Protein AF-A0A7C7BW08-F1 (afdb_monomer_lite)

pLDDT: mean 93.81, std 7.63, range [51.84, 98.5]

Sequence (105 aa):
MNQAIYTRVKHLLAQTPRYRDNDKLLVARYWWDEMKAKGIDPEKATARQLLDLMVDDRVTKSGSILRARRKVQEHFPNLRGIIHTHRMQKQNKVKENIRNLNHWE

Secondary structure (DSSP, 8-state):
--HHHHHHHHHHHHH-THHHH-HHHHHHHHHHHHHHHTT--TTT--HHHHHHHHHTT-S--HHHHHHHHHHHHHH-GGG--HHHHHHHHHHHHHHHHHHHHTT--

Foldseek 3Di:
DDPVLLVVLLVVLVVDVVVQPDLVVSQVVQQCVLCVVVVHNPVPDDPVNVVVCVVVVVGPDSVVNVVSSVVSCVVPVVSHHVVVVVVVVVVVVVVVVVVVVVVVD

Structure (mmCIF, N/CA/C/O backbone):
data_AF-A0A7C7BW08-F1
#
_entry.id   AF-A0A7C7BW08-F1
#
loop_
_atom_site.group_PDB
_atom_site.id
_atom_site.type_symbol
_atom_site.label_atom_id
_atom_site.label_alt_id
_atom_site.label_comp_id
_atom_site.label_asym_id
_atom_site.label_entity_id
_atom_site.label_seq_id
_atom_site.pdbx_PDB_ins_code
_atom_site.Cartn_x
_atom_site.Cartn_y
_atom_site.Cartn_z
_atom_site.occupancy
_atom_site.B_iso_or_equiv
_atom_site.auth_seq_id
_atom_site.auth_comp_id
_atom_site.auth_asym_id
_atom_site.auth_atom_id
_atom_site.pdbx_PDB_model_num
ATOM 1 N N . MET A 1 1 ? -0.370 -17.423 -1.432 1.00 67.81 1 MET A N 1
ATOM 2 C CA . MET A 1 1 ? -0.647 -15.970 -1.284 1.00 67.81 1 MET A CA 1
ATOM 3 C C . MET A 1 1 ? -2.078 -15.813 -0.793 1.00 67.81 1 MET A C 1
ATOM 5 O O . MET A 1 1 ? -2.916 -16.561 -1.266 1.00 67.81 1 MET A O 1
ATOM 9 N N . ASN A 1 2 ? -2.364 -14.917 0.157 1.00 89.06 2 ASN A N 1
ATOM 10 C CA . ASN A 1 2 ? -3.724 -14.760 0.694 1.00 89.06 2 ASN A CA 1
ATOM 11 C C . ASN A 1 2 ? -4.667 -14.164 -0.374 1.00 89.06 2 ASN A C 1
ATOM 13 O O . ASN A 1 2 ? -4.407 -13.077 -0.899 1.00 89.06 2 ASN A O 1
ATOM 17 N N . GLN A 1 3 ? -5.750 -14.882 -0.681 1.00 93.19 3 GLN A N 1
ATOM 18 C CA . GLN A 1 3 ? -6.678 -14.553 -1.765 1.00 93.19 3 GLN A CA 1
ATOM 19 C C . GLN A 1 3 ? -7.487 -13.271 -1.512 1.00 93.19 3 GLN A C 1
ATOM 21 O O . GLN A 1 3 ? -7.780 -12.528 -2.454 1.00 93.19 3 GLN A O 1
ATOM 26 N N . ALA A 1 4 ? -7.802 -12.966 -0.251 1.00 95.19 4 ALA A N 1
ATOM 27 C CA . ALA A 1 4 ? -8.518 -11.746 0.113 1.00 95.19 4 ALA A CA 1
ATOM 28 C C . ALA A 1 4 ? -7.656 -10.503 -0.161 1.00 95.19 4 ALA A C 1
ATOM 30 O O . ALA A 1 4 ? -8.115 -9.556 -0.804 1.00 95.19 4 ALA A O 1
ATOM 31 N N . ILE A 1 5 ? -6.374 -10.548 0.230 1.00 97.31 5 ILE A N 1
ATOM 32 C CA . ILE A 1 5 ? -5.410 -9.468 -0.044 1.00 97.31 5 ILE A CA 1
ATOM 33 C C . ILE A 1 5 ? -5.271 -9.266 -1.555 1.00 97.31 5 ILE A C 1
ATOM 35 O O . ILE A 1 5 ? -5.333 -8.137 -2.037 1.00 97.31 5 ILE A O 1
ATOM 39 N N . TYR A 1 6 ? -5.119 -10.356 -2.314 1.00 98.19 6 TYR A N 1
ATOM 40 C CA . TYR A 1 6 ? -4.988 -10.303 -3.771 1.00 98.19 6 TYR A CA 1
ATOM 41 C C . TYR A 1 6 ? -6.174 -9.602 -4.440 1.00 98.19 6 TYR A C 1
ATOM 43 O O . TYR A 1 6 ? -5.990 -8.666 -5.221 1.00 98.19 6 TYR A O 1
ATOM 51 N N . THR A 1 7 ? -7.391 -10.028 -4.100 1.00 97.88 7 THR A N 1
ATOM 52 C CA . THR A 1 7 ? -8.631 -9.504 -4.688 1.00 97.88 7 THR A CA 1
ATOM 53 C C . THR A 1 7 ? -8.799 -8.020 -4.385 1.00 97.88 7 THR A C 1
ATOM 55 O O . THR A 1 7 ? -9.067 -7.220 -5.284 1.00 97.88 7 THR A O 1
ATOM 58 N N . ARG A 1 8 ? -8.553 -7.627 -3.134 1.00 98.06 8 ARG A N 1
ATOM 59 C CA . ARG A 1 8 ? -8.644 -6.232 -2.711 1.00 98.06 8 ARG A CA 1
ATOM 60 C C . ARG A 1 8 ? -7.589 -5.351 -3.371 1.00 98.06 8 ARG A C 1
ATOM 62 O O . ARG A 1 8 ? -7.918 -4.276 -3.860 1.00 98.06 8 ARG A O 1
ATOM 69 N N . VAL A 1 9 ? -6.340 -5.813 -3.454 1.00 98.38 9 VAL A N 1
ATOM 70 C CA . VAL A 1 9 ? -5.288 -5.078 -4.171 1.00 98.38 9 VAL A CA 1
ATOM 71 C C . VAL A 1 9 ? -5.655 -4.915 -5.644 1.00 98.38 9 VAL A C 1
ATOM 73 O O . VAL A 1 9 ? -5.545 -3.809 -6.164 1.00 98.38 9 VAL A O 1
ATOM 76 N N . LYS A 1 10 ? -6.157 -5.963 -6.311 1.00 98.38 10 LYS A N 1
ATOM 77 C CA . LYS A 1 10 ? -6.621 -5.867 -7.704 1.00 98.38 10 LYS A CA 1
ATOM 78 C C . LYS A 1 10 ? -7.682 -4.781 -7.878 1.00 98.38 10 LYS A C 1
ATOM 80 O O . LYS A 1 10 ? -7.573 -3.983 -8.807 1.00 98.38 10 LYS A O 1
ATOM 85 N N . HIS A 1 11 ? -8.661 -4.727 -6.979 1.00 98.19 11 HIS A N 1
ATOM 86 C CA . HIS A 1 11 ? -9.703 -3.705 -7.003 1.00 98.19 11 HIS A CA 1
ATOM 87 C C . HIS A 1 11 ? -9.125 -2.289 -6.864 1.00 98.19 11 HIS A C 1
ATOM 89 O O . HIS A 1 11 ? -9.392 -1.432 -7.704 1.00 98.19 11 HIS A O 1
ATOM 95 N N . LEU A 1 12 ? -8.244 -2.069 -5.883 1.00 98.25 12 LEU A N 1
ATOM 96 C CA . LEU A 1 12 ? -7.591 -0.773 -5.675 1.00 98.25 12 LEU A CA 1
ATOM 97 C C . LEU A 1 12 ? -6.779 -0.333 -6.907 1.00 98.25 12 LEU A C 1
ATOM 99 O O . LEU A 1 12 ? -6.887 0.814 -7.342 1.00 98.25 12 LEU A O 1
ATOM 103 N N . LEU A 1 13 ? -5.996 -1.235 -7.511 1.00 98.12 13 LEU A N 1
ATOM 104 C CA . LEU A 1 13 ? -5.204 -0.924 -8.712 1.00 98.12 13 LEU A CA 1
ATOM 105 C C . LEU A 1 13 ? -6.067 -0.583 -9.937 1.00 98.12 13 LEU A C 1
ATOM 107 O O . LEU A 1 13 ? -5.631 0.191 -10.799 1.00 98.12 13 LEU A O 1
ATOM 111 N N . ALA A 1 14 ? -7.258 -1.176 -10.036 1.00 97.62 14 ALA A N 1
ATOM 112 C CA . ALA A 1 14 ? -8.213 -0.882 -11.097 1.00 97.62 14 ALA A CA 1
ATOM 113 C C . ALA A 1 14 ? -8.854 0.501 -10.908 1.00 97.62 14 ALA A C 1
ATOM 115 O O . ALA A 1 14 ? -8.964 1.244 -11.878 1.00 97.62 14 ALA A O 1
ATOM 116 N N . GLN A 1 15 ? -9.201 0.863 -9.670 1.00 97.06 15 GLN A N 1
ATOM 117 C CA . GLN A 1 15 ? -9.851 2.135 -9.345 1.00 97.06 15 GLN A CA 1
ATOM 118 C C . GLN A 1 15 ? -8.928 3.345 -9.488 1.00 97.06 15 GLN A C 1
ATOM 120 O O . GLN A 1 15 ? -9.332 4.364 -10.040 1.00 97.06 15 GLN A O 1
ATOM 125 N N . THR A 1 16 ? -7.688 3.241 -9.003 1.00 96.06 16 THR A N 1
ATOM 126 C CA . THR A 1 16 ? -6.794 4.400 -8.916 1.00 96.06 16 THR A CA 1
ATOM 127 C C . THR A 1 16 ? -5.418 4.074 -9.499 1.00 96.06 16 THR A C 1
ATOM 129 O O . THR A 1 16 ? -4.607 3.400 -8.852 1.00 96.06 16 THR A O 1
ATOM 132 N N . PRO A 1 17 ? -5.079 4.611 -10.689 1.00 94.94 17 PRO A N 1
ATOM 133 C CA . PRO A 1 17 ? -3.790 4.365 -11.337 1.00 94.94 17 PRO A CA 1
ATOM 134 C C . PRO A 1 17 ? -2.570 4.729 -10.482 1.00 94.94 17 PRO A C 1
ATOM 136 O O . PRO A 1 17 ? -1.551 4.045 -10.552 1.00 94.94 17 PRO A O 1
ATOM 139 N N . ARG A 1 18 ? -2.676 5.743 -9.607 1.00 95.44 18 ARG A N 1
ATOM 140 C CA . ARG A 1 18 ? -1.583 6.160 -8.704 1.00 95.44 18 ARG A CA 1
ATOM 141 C C . ARG A 1 18 ? -1.105 5.040 -7.773 1.00 95.44 18 ARG A C 1
ATOM 143 O O . ARG A 1 18 ? 0.056 5.046 -7.375 1.00 95.44 18 ARG A O 1
ATOM 150 N N . TYR A 1 19 ? -1.955 4.067 -7.442 1.00 97.19 19 TYR A N 1
ATOM 151 C CA . TYR A 1 19 ? -1.573 2.938 -6.587 1.00 97.19 19 TYR A CA 1
ATOM 152 C C . TYR A 1 19 ? -0.662 1.924 -7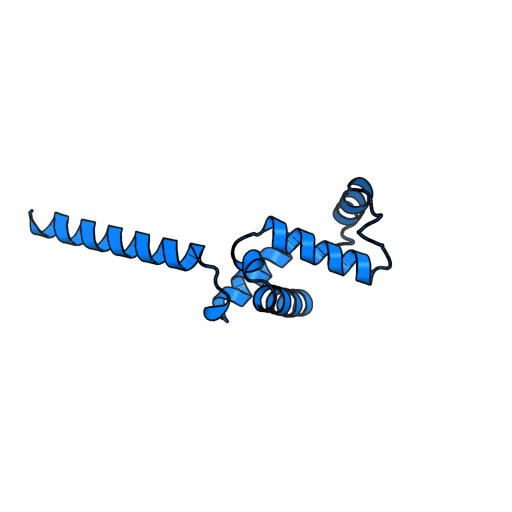.298 1.00 97.19 19 TYR A C 1
ATOM 154 O O . TYR A 1 19 ? 0.043 1.157 -6.642 1.00 97.19 19 TYR A O 1
ATOM 162 N N . ARG A 1 20 ? -0.640 1.923 -8.639 1.00 96.19 20 ARG A N 1
ATOM 163 C CA . ARG A 1 20 ? 0.153 0.979 -9.445 1.00 96.19 20 ARG A CA 1
ATOM 164 C C . ARG A 1 20 ? 1.654 1.216 -9.297 1.00 96.19 20 ARG A C 1
ATOM 166 O O . ARG A 1 20 ? 2.406 0.245 -9.270 1.00 96.19 20 ARG A O 1
ATOM 173 N N . ASP A 1 21 ? 2.050 2.480 -9.150 1.00 94.31 21 ASP A N 1
ATOM 174 C CA . ASP A 1 21 ? 3.448 2.929 -9.084 1.00 94.31 21 ASP A CA 1
ATOM 175 C C . ASP A 1 21 ? 3.884 3.412 -7.691 1.00 94.31 21 ASP A C 1
ATOM 177 O O . ASP A 1 21 ? 5.073 3.618 -7.460 1.00 94.31 21 ASP A O 1
ATOM 181 N N . ASN A 1 22 ? 2.955 3.580 -6.744 1.00 96.38 22 ASN A N 1
ATOM 182 C CA . ASN A 1 22 ? 3.263 4.114 -5.418 1.00 96.38 22 ASN A CA 1
ATOM 183 C C . ASN A 1 22 ? 2.916 3.119 -4.303 1.00 96.38 22 ASN A C 1
ATOM 185 O O . ASN A 1 22 ? 1.768 3.013 -3.869 1.00 96.38 22 ASN A O 1
ATOM 189 N N . ASP A 1 23 ? 3.946 2.416 -3.823 1.00 96.56 23 ASP A N 1
ATOM 190 C CA . ASP A 1 23 ? 3.856 1.438 -2.732 1.00 96.56 23 ASP A CA 1
ATOM 191 C C . ASP A 1 23 ? 3.274 2.033 -1.447 1.00 96.56 23 ASP A C 1
ATOM 193 O O . ASP A 1 23 ? 2.354 1.465 -0.859 1.00 96.56 23 ASP A O 1
ATOM 197 N N . LYS A 1 24 ? 3.789 3.194 -1.028 1.00 97.44 24 LYS A N 1
ATOM 198 C CA . LYS A 1 24 ? 3.384 3.851 0.222 1.00 97.44 24 LYS A CA 1
ATOM 199 C C . LYS A 1 24 ? 1.906 4.223 0.181 1.00 97.44 24 LYS A C 1
ATOM 201 O O . LYS A 1 24 ? 1.180 3.966 1.134 1.00 97.44 24 LYS A O 1
ATOM 206 N N . LEU A 1 25 ? 1.461 4.775 -0.947 1.00 97.62 25 LEU A N 1
ATOM 207 C CA . LEU A 1 25 ? 0.077 5.192 -1.136 1.00 97.62 25 LEU A CA 1
ATOM 208 C C . LEU A 1 25 ? -0.885 3.995 -1.156 1.00 97.62 25 LEU A C 1
ATOM 210 O O . LEU A 1 25 ? -1.938 4.058 -0.527 1.00 97.62 25 LEU A O 1
ATOM 214 N N . LEU A 1 26 ? -0.521 2.904 -1.841 1.00 98.50 26 LEU A N 1
ATOM 215 C CA . LEU A 1 26 ? -1.326 1.679 -1.847 1.00 98.50 26 LEU A CA 1
ATOM 216 C C . LEU A 1 26 ? -1.455 1.093 -0.436 1.00 98.50 26 LEU A C 1
ATOM 218 O O . LEU A 1 26 ? -2.560 0.751 -0.026 1.00 98.50 26 LEU A O 1
ATOM 222 N N . VAL A 1 27 ? -0.347 0.982 0.304 1.00 98.31 27 VAL A N 1
ATOM 223 C CA . VAL A 1 27 ? -0.348 0.429 1.668 1.00 98.31 27 VAL A CA 1
ATOM 224 C C . VAL A 1 27 ? -1.170 1.303 2.612 1.00 98.31 27 VAL A C 1
ATOM 226 O O . VAL A 1 27 ? -2.036 0.779 3.306 1.00 98.31 27 VAL A O 1
ATOM 229 N N . ALA A 1 28 ? -0.966 2.622 2.588 1.00 97.50 28 ALA A N 1
ATOM 230 C CA . ALA A 1 28 ? -1.729 3.553 3.415 1.00 97.50 28 ALA A CA 1
ATOM 231 C C . ALA A 1 28 ? -3.233 3.456 3.129 1.00 97.50 28 ALA A C 1
ATOM 233 O O . ALA A 1 28 ? -4.031 3.340 4.056 1.00 97.50 28 ALA A O 1
ATOM 234 N N . ARG A 1 29 ? -3.628 3.419 1.848 1.00 98.19 29 ARG A N 1
ATOM 235 C CA . ARG A 1 29 ? -5.037 3.248 1.478 1.00 98.19 29 ARG A CA 1
ATOM 236 C C . ARG A 1 29 ? -5.592 1.892 1.917 1.00 98.19 29 ARG A C 1
ATOM 238 O O . ARG A 1 29 ? -6.733 1.804 2.357 1.00 98.19 29 ARG A O 1
ATOM 245 N N . TYR A 1 30 ? -4.797 0.835 1.803 1.00 98.38 30 TYR A N 1
ATOM 246 C CA . TYR A 1 30 ? -5.209 -0.490 2.239 1.00 98.38 30 TYR A CA 1
ATOM 247 C C . TYR A 1 30 ? -5.483 -0.507 3.749 1.00 98.38 30 TYR A C 1
ATOM 249 O O . TYR A 1 30 ? -6.550 -0.958 4.159 1.00 98.38 30 TYR A O 1
ATOM 257 N N . TRP A 1 31 ? -4.576 0.033 4.567 1.00 98.00 31 TRP A N 1
ATOM 258 C CA . TRP A 1 31 ? -4.774 0.134 6.016 1.00 98.00 31 TRP A CA 1
ATOM 259 C C . TRP A 1 31 ? -5.948 1.028 6.388 1.00 98.00 31 TRP A C 1
ATOM 261 O O . TRP A 1 31 ? -6.737 0.643 7.241 1.00 98.00 31 TRP A O 1
ATOM 271 N N . TRP A 1 32 ? -6.128 2.153 5.700 1.00 97.38 32 TRP A N 1
ATOM 272 C CA . TRP A 1 32 ? -7.290 3.025 5.871 1.00 97.38 32 TRP A CA 1
ATOM 273 C C . TRP A 1 32 ? -8.611 2.256 5.773 1.00 97.38 32 TRP A C 1
ATOM 275 O O . TRP A 1 32 ? -9.462 2.309 6.660 1.00 97.38 32 TRP A O 1
ATOM 285 N N . ASP A 1 33 ? -8.757 1.480 4.702 1.00 97.12 33 ASP A N 1
ATOM 286 C CA . ASP A 1 33 ? -9.946 0.672 4.468 1.00 97.12 33 ASP A CA 1
ATOM 287 C C . ASP A 1 33 ? -10.043 -0.498 5.494 1.00 97.12 33 ASP A C 1
ATOM 289 O O . ASP A 1 33 ? -11.142 -0.925 5.838 1.00 97.12 33 ASP A O 1
ATOM 293 N N . GLU A 1 34 ? -8.923 -1.032 6.020 1.00 96.81 34 GLU A N 1
ATOM 294 C CA . GLU A 1 34 ? -8.934 -2.054 7.092 1.00 96.81 34 GLU A CA 1
ATOM 295 C C . GLU A 1 34 ? -9.356 -1.483 8.443 1.00 96.81 34 GLU A C 1
ATOM 297 O O . GLU A 1 34 ? -10.097 -2.139 9.172 1.00 96.81 34 GLU A O 1
ATOM 302 N N . MET A 1 35 ? -8.900 -0.276 8.771 1.00 96.88 35 MET A N 1
ATOM 303 C CA . MET A 1 35 ? -9.289 0.437 9.983 1.00 96.88 35 MET A CA 1
ATOM 304 C C . MET A 1 35 ? -10.793 0.694 9.971 1.00 96.88 35 MET A C 1
ATOM 306 O O . MET A 1 35 ? -11.472 0.301 10.920 1.00 96.88 35 MET A O 1
ATOM 310 N N . LYS A 1 36 ? -11.336 1.198 8.850 1.00 96.75 36 LYS A N 1
ATOM 311 C CA . LYS A 1 36 ? -12.790 1.356 8.675 1.00 96.75 36 LYS A CA 1
ATOM 312 C C . LYS A 1 36 ? -13.542 0.044 8.878 1.00 96.75 36 LYS A C 1
ATOM 314 O O . LYS A 1 36 ? -14.528 0.016 9.607 1.00 96.75 36 LYS A O 1
ATOM 319 N N . ALA A 1 37 ? -13.059 -1.053 8.292 1.00 95.31 37 ALA A N 1
ATOM 320 C CA . ALA A 1 37 ? -13.678 -2.371 8.452 1.00 95.31 37 ALA A CA 1
ATOM 321 C C . ALA A 1 37 ? -13.637 -2.898 9.902 1.00 95.31 37 ALA A C 1
ATOM 323 O O . ALA A 1 37 ? -14.448 -3.742 10.269 1.00 95.31 37 ALA A O 1
ATOM 324 N N . LYS A 1 38 ? -12.711 -2.400 10.729 1.00 94.19 38 LYS A N 1
ATOM 325 C CA . LYS A 1 38 ? -12.579 -2.722 12.160 1.00 94.19 38 LYS A CA 1
ATOM 326 C C . LYS A 1 38 ? -13.318 -1.734 13.070 1.00 94.19 38 LYS A C 1
ATOM 328 O O . LYS A 1 38 ? -13.135 -1.790 14.281 1.00 94.19 38 LYS A O 1
ATOM 333 N N . GLY A 1 39 ? -14.121 -0.827 12.508 1.00 95.88 39 GLY A N 1
ATOM 334 C CA . GLY A 1 39 ? -14.844 0.198 13.267 1.00 95.88 39 GLY A CA 1
ATOM 335 C C . GLY A 1 39 ? -13.958 1.334 13.787 1.00 95.88 39 GLY A C 1
ATOM 336 O O . GLY A 1 39 ? -14.395 2.114 14.626 1.00 95.88 39 GLY A O 1
ATOM 337 N N . ILE A 1 40 ? -12.719 1.438 13.301 1.00 95.75 40 ILE A N 1
ATOM 338 C CA . ILE A 1 40 ? -11.799 2.522 13.643 1.00 95.75 40 ILE A CA 1
ATOM 339 C C . ILE A 1 40 ? -11.941 3.595 12.567 1.00 95.75 40 ILE A C 1
ATOM 341 O O . ILE A 1 40 ? -11.671 3.328 11.398 1.00 95.75 40 ILE A O 1
ATOM 345 N N . ASP A 1 41 ? -12.358 4.800 12.952 1.00 96.38 41 ASP A N 1
ATOM 346 C CA . ASP A 1 41 ? -12.448 5.940 12.037 1.00 96.38 41 ASP A CA 1
ATOM 347 C C . ASP A 1 41 ? -11.039 6.474 11.720 1.00 96.38 41 ASP A C 1
ATOM 349 O O . ASP A 1 41 ? -10.407 7.077 12.591 1.00 96.38 41 ASP A O 1
ATOM 353 N N . PRO A 1 42 ? -10.511 6.261 10.502 1.00 94.50 42 PRO A N 1
ATOM 354 C CA . PRO A 1 42 ? -9.144 6.641 10.174 1.00 94.50 42 PRO A CA 1
ATOM 355 C C . PRO A 1 42 ? -8.942 8.158 10.040 1.00 94.50 42 PRO A C 1
ATOM 357 O O . PRO A 1 42 ? -7.801 8.598 10.109 1.00 94.50 42 PRO A O 1
ATOM 360 N N . GLU A 1 43 ? -10.009 8.956 9.903 1.00 95.38 43 GLU A N 1
ATOM 361 C CA . GLU A 1 43 ? -9.919 10.429 9.928 1.00 95.38 43 GLU A CA 1
ATOM 362 C C . GLU A 1 43 ? -9.616 10.955 11.339 1.00 95.38 43 GLU A C 1
ATOM 364 O O . GLU A 1 43 ? -9.044 12.029 11.512 1.00 95.38 43 GLU A O 1
ATOM 369 N N . LYS A 1 44 ? -10.003 10.191 12.367 1.00 96.50 44 LYS A N 1
ATOM 370 C CA . LYS A 1 44 ? -9.802 10.533 13.784 1.00 96.50 44 LYS A CA 1
ATOM 371 C C . LYS A 1 44 ? -8.673 9.740 14.427 1.00 96.50 44 LYS A C 1
ATOM 373 O O . LYS A 1 44 ? -8.250 10.062 15.536 1.00 96.50 44 LYS A O 1
ATOM 378 N N . ALA A 1 45 ? -8.217 8.682 13.764 1.00 95.19 45 ALA A N 1
ATOM 379 C CA . ALA A 1 45 ? -7.178 7.827 14.291 1.00 95.19 45 ALA A CA 1
ATOM 380 C C . ALA A 1 45 ? -5.831 8.554 14.321 1.00 95.19 45 ALA A C 1
ATOM 382 O O . ALA A 1 45 ? -5.420 9.213 13.367 1.00 95.19 45 ALA A O 1
ATOM 383 N N . THR A 1 46 ? -5.107 8.394 15.420 1.00 96.25 46 THR A N 1
ATOM 384 C CA . THR A 1 46 ? -3.756 8.939 15.548 1.00 96.25 46 THR A CA 1
ATOM 385 C C . THR A 1 46 ? -2.738 8.028 14.867 1.00 96.25 46 THR A C 1
ATOM 387 O O . THR A 1 46 ? -2.925 6.813 14.763 1.00 96.25 46 THR A O 1
ATOM 390 N N . ALA A 1 47 ? -1.593 8.592 14.474 1.00 94.56 47 ALA A N 1
ATOM 391 C CA . ALA A 1 47 ? -0.473 7.798 13.972 1.00 94.56 47 ALA A CA 1
ATOM 392 C C . ALA A 1 47 ? -0.030 6.727 14.987 1.00 94.56 47 ALA A C 1
ATOM 394 O O . ALA A 1 47 ? 0.296 5.612 14.593 1.00 94.56 47 ALA A O 1
ATOM 395 N N . ARG A 1 48 ? -0.089 7.039 16.291 1.00 96.88 48 ARG A N 1
ATOM 396 C CA . ARG A 1 48 ? 0.210 6.085 17.367 1.00 96.88 48 ARG A CA 1
ATOM 397 C C . ARG A 1 48 ? -0.711 4.867 17.323 1.00 96.88 48 ARG A C 1
ATOM 399 O O . ARG A 1 48 ? -0.209 3.755 17.340 1.00 96.88 48 ARG A O 1
ATOM 406 N N . GLN A 1 49 ? -2.020 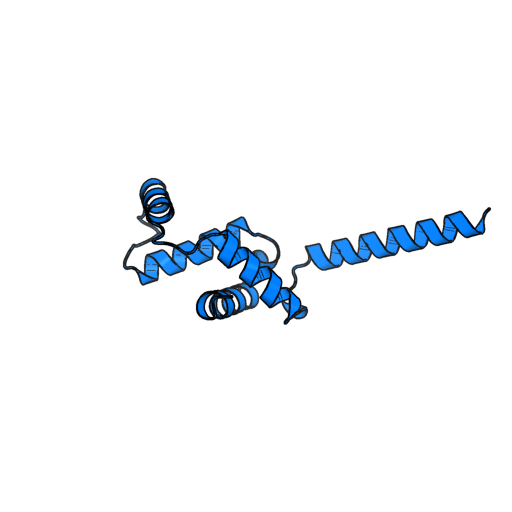5.067 17.166 1.00 95.06 49 GLN A N 1
ATOM 407 C CA . GLN A 1 49 ? -2.966 3.951 17.050 1.00 95.06 49 GLN A CA 1
ATOM 408 C C . GLN A 1 49 ? -2.658 3.057 15.845 1.00 95.06 49 GLN A C 1
ATOM 410 O O . GLN A 1 49 ? -2.742 1.839 15.956 1.00 95.06 49 GLN A O 1
ATOM 415 N N . LEU A 1 50 ? -2.273 3.631 14.699 1.00 95.62 50 LEU A N 1
ATOM 416 C CA . LEU A 1 50 ? -1.839 2.825 13.555 1.00 95.62 50 LEU A CA 1
ATOM 417 C C . LEU A 1 50 ? -0.573 2.017 13.880 1.00 95.62 50 LEU A C 1
ATOM 419 O O . LEU A 1 50 ? -0.504 0.845 13.520 1.00 95.62 50 LEU A O 1
ATOM 423 N N . LEU A 1 51 ? 0.408 2.616 14.560 1.00 96.94 51 LEU A N 1
ATOM 424 C CA . LEU A 1 51 ? 1.626 1.915 14.976 1.00 96.94 51 LEU A CA 1
ATOM 425 C C . LEU A 1 51 ? 1.314 0.758 15.935 1.00 96.94 51 LEU A C 1
ATOM 427 O O . LEU A 1 51 ? 1.834 -0.336 15.730 1.00 96.94 51 LEU A O 1
ATOM 431 N N . ASP A 1 52 ? 0.422 0.965 16.904 1.00 96.88 52 ASP A N 1
ATOM 432 C CA . ASP A 1 52 ? -0.022 -0.086 17.827 1.00 96.88 52 ASP A CA 1
ATOM 433 C C . ASP A 1 52 ? -0.678 -1.245 17.049 1.00 96.88 52 ASP A C 1
ATOM 435 O O . ASP A 1 52 ? -0.297 -2.403 17.202 1.00 96.88 52 ASP A O 1
ATOM 439 N N . LEU A 1 53 ? -1.569 -0.941 16.093 1.00 96.12 53 LEU A N 1
ATOM 440 C CA . LEU A 1 53 ? -2.179 -1.957 15.223 1.00 96.12 53 LEU A CA 1
ATOM 441 C C . LEU A 1 53 ? -1.153 -2.735 14.385 1.00 96.12 53 LEU A C 1
ATOM 443 O O . LEU A 1 53 ? -1.392 -3.899 14.056 1.00 96.12 53 LEU A O 1
ATOM 447 N N . MET A 1 54 ? -0.054 -2.092 13.984 1.00 95.81 54 MET A N 1
ATOM 448 C CA . MET A 1 54 ? 1.022 -2.738 13.232 1.00 95.81 54 MET A CA 1
ATOM 449 C C . MET A 1 54 ? 1.841 -3.684 14.110 1.00 95.81 54 MET A C 1
ATOM 451 O O . MET A 1 54 ? 2.192 -4.765 13.643 1.00 95.81 54 MET A O 1
ATOM 455 N N . VAL A 1 55 ? 2.148 -3.285 15.348 1.00 96.62 55 VAL A N 1
ATOM 456 C CA . VAL A 1 55 ? 2.881 -4.116 16.319 1.00 96.62 55 VAL A CA 1
ATOM 457 C C . VAL A 1 55 ? 2.044 -5.328 16.730 1.00 96.62 55 VAL A C 1
ATOM 459 O O . VAL A 1 55 ? 2.566 -6.439 16.780 1.00 96.62 55 VAL A O 1
ATOM 462 N N . ASP A 1 56 ? 0.738 -5.135 16.911 1.00 96.38 56 ASP A N 1
ATOM 463 C CA . ASP A 1 56 ? -0.204 -6.185 17.311 1.00 96.38 56 ASP A CA 1
ATOM 464 C C . ASP A 1 56 ? -0.627 -7.118 16.157 1.00 96.38 56 ASP A C 1
ATOM 466 O O . ASP A 1 56 ? -1.537 -7.934 16.319 1.00 96.38 56 ASP A O 1
ATOM 470 N N . ASP A 1 57 ? -0.038 -6.975 14.962 1.00 94.56 57 ASP A N 1
ATOM 471 C CA . ASP A 1 57 ? -0.424 -7.706 13.743 1.00 94.56 57 ASP A CA 1
ATOM 472 C C . ASP A 1 57 ? -1.939 -7.599 13.417 1.00 94.56 57 ASP A C 1
ATOM 474 O O . ASP A 1 57 ? -2.546 -8.467 12.780 1.00 94.56 57 ASP A O 1
ATOM 478 N N . ARG A 1 58 ? -2.574 -6.486 13.818 1.00 95.69 58 ARG A N 1
ATOM 479 C CA . ARG A 1 58 ? -4.008 -6.209 13.619 1.00 95.69 58 ARG A CA 1
ATOM 480 C C . ARG A 1 58 ? -4.335 -5.537 12.292 1.00 95.69 58 ARG A C 1
ATOM 482 O O . ARG A 1 58 ? -5.519 -5.418 11.969 1.00 95.69 58 ARG A O 1
ATOM 489 N N . VAL A 1 59 ? -3.332 -5.151 11.514 1.00 96.50 59 VAL A N 1
ATOM 490 C CA . VAL A 1 59 ? -3.449 -4.733 10.109 1.00 96.50 59 VAL A CA 1
ATOM 491 C C . VAL A 1 59 ? -2.586 -5.622 9.222 1.00 96.50 59 VAL A C 1
ATOM 493 O O . VAL A 1 59 ? -1.607 -6.223 9.662 1.00 96.50 59 VAL A O 1
ATOM 496 N N . THR A 1 60 ? -2.932 -5.722 7.942 1.00 97.50 60 THR A N 1
ATOM 497 C CA . THR A 1 60 ? -2.190 -6.567 7.008 1.00 97.50 60 THR A CA 1
ATOM 498 C C . THR A 1 60 ? -0.751 -6.066 6.850 1.00 97.50 60 THR A C 1
ATOM 500 O O . THR A 1 60 ? -0.513 -4.905 6.520 1.00 97.50 60 THR A O 1
ATOM 503 N N . LYS A 1 61 ? 0.232 -6.967 6.977 1.00 96.88 61 LYS A N 1
ATOM 504 C CA . LYS A 1 61 ? 1.654 -6.651 6.751 1.00 96.88 61 LYS A CA 1
ATOM 505 C C . LYS A 1 61 ? 1.868 -6.017 5.376 1.00 96.88 61 LYS A C 1
ATOM 507 O O . LYS A 1 61 ? 1.499 -6.604 4.353 1.00 96.88 61 LYS A O 1
ATOM 512 N N . SER A 1 62 ? 2.557 -4.877 5.338 1.00 96.94 62 SER A N 1
ATOM 513 C CA . SER A 1 62 ? 2.861 -4.140 4.101 1.00 96.94 62 SER A CA 1
ATOM 514 C C . SER A 1 62 ? 3.475 -5.046 3.027 1.00 96.94 62 SER A C 1
ATOM 516 O O . SER A 1 62 ? 3.000 -5.083 1.895 1.00 96.94 62 SER A O 1
ATOM 518 N N . GLY A 1 63 ? 4.447 -5.887 3.392 1.00 97.31 63 GLY A N 1
ATOM 519 C CA . GLY A 1 63 ? 5.076 -6.842 2.475 1.00 97.31 63 GLY A CA 1
ATOM 520 C C . GLY A 1 63 ? 4.094 -7.810 1.800 1.00 97.31 63 GLY A C 1
ATOM 521 O O . GLY A 1 63 ? 4.284 -8.157 0.634 1.00 97.31 63 GLY A O 1
ATOM 522 N N . SER A 1 64 ? 3.017 -8.215 2.479 1.00 97.69 64 SER A N 1
ATOM 523 C CA . SER A 1 64 ? 1.969 -9.057 1.887 1.00 97.69 64 SER A CA 1
ATOM 524 C C . SER A 1 64 ? 1.139 -8.295 0.854 1.00 97.69 64 SER A C 1
ATOM 526 O O . SER A 1 64 ? 0.868 -8.845 -0.215 1.00 97.69 64 SER A O 1
ATOM 528 N N . ILE A 1 65 ? 0.827 -7.023 1.116 1.00 98.38 65 ILE A N 1
ATOM 529 C CA . ILE A 1 65 ? 0.152 -6.125 0.165 1.00 98.38 65 ILE A CA 1
ATOM 530 C C . ILE A 1 65 ? 1.026 -5.932 -1.082 1.00 98.38 65 ILE A C 1
ATOM 532 O O . ILE A 1 65 ? 0.554 -6.076 -2.209 1.00 98.38 65 ILE A 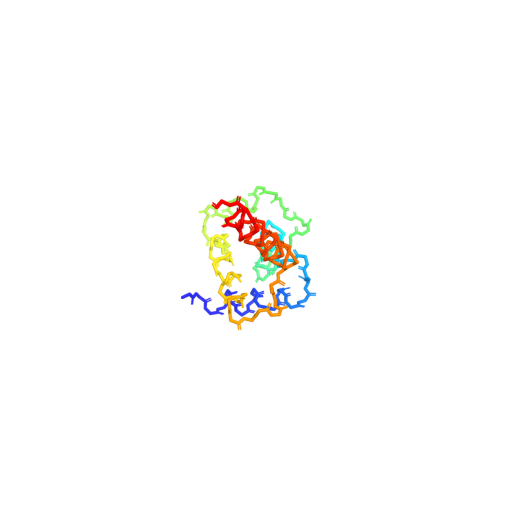O 1
ATOM 536 N N . LEU A 1 66 ? 2.327 -5.683 -0.902 1.00 98.00 66 LEU A N 1
ATOM 537 C CA . LEU A 1 66 ? 3.240 -5.441 -2.023 1.00 98.00 66 LEU A CA 1
ATOM 538 C C . LEU A 1 66 ? 3.488 -6.696 -2.867 1.00 98.00 66 LEU A C 1
ATOM 540 O O . LEU A 1 66 ? 3.569 -6.613 -4.094 1.00 98.00 66 LEU A O 1
ATOM 544 N N . ARG A 1 67 ? 3.577 -7.876 -2.238 1.00 98.00 67 ARG A N 1
ATOM 545 C CA . ARG A 1 67 ? 3.629 -9.159 -2.960 1.00 98.00 67 ARG A CA 1
ATOM 546 C C . ARG A 1 67 ? 2.357 -9.389 -3.774 1.00 98.00 67 ARG A C 1
ATOM 548 O O . ARG A 1 67 ? 2.461 -9.760 -4.942 1.00 98.00 67 ARG A O 1
ATOM 555 N N . ALA A 1 68 ? 1.190 -9.102 -3.196 1.00 98.12 68 ALA A N 1
ATOM 556 C CA . ALA A 1 68 ? -0.079 -9.164 -3.912 1.00 98.12 68 ALA A CA 1
ATOM 557 C C . ALA A 1 68 ? -0.103 -8.205 -5.108 1.00 98.12 68 ALA A C 1
ATOM 559 O O . ALA A 1 68 ? -0.433 -8.640 -6.206 1.00 98.12 68 ALA A O 1
ATOM 560 N N . ARG A 1 69 ? 0.348 -6.951 -4.948 1.00 97.69 69 ARG A N 1
ATOM 561 C CA . ARG A 1 69 ? 0.457 -5.984 -6.057 1.00 97.69 69 ARG A CA 1
ATOM 562 C C . ARG A 1 69 ? 1.282 -6.540 -7.214 1.00 97.69 69 ARG A C 1
ATOM 564 O O . ARG A 1 69 ? 0.818 -6.524 -8.350 1.00 97.69 69 ARG A O 1
ATOM 571 N N . ARG A 1 70 ? 2.478 -7.064 -6.923 1.00 96.75 70 ARG A N 1
ATOM 572 C CA . ARG A 1 70 ? 3.376 -7.638 -7.941 1.00 96.75 70 ARG A CA 1
ATOM 573 C C . ARG A 1 70 ? 2.706 -8.788 -8.688 1.00 96.75 70 ARG A C 1
ATOM 575 O O . ARG A 1 70 ? 2.711 -8.786 -9.911 1.00 96.75 70 ARG A O 1
ATOM 582 N N . LYS A 1 71 ? 2.062 -9.712 -7.971 1.00 98.00 71 LYS A N 1
ATOM 583 C CA . LYS A 1 71 ? 1.353 -10.838 -8.594 1.00 98.00 71 LYS A CA 1
ATOM 584 C C . LYS A 1 71 ? 0.117 -10.415 -9.389 1.00 98.00 71 LYS A C 1
ATOM 586 O O . LYS A 1 71 ? -0.157 -10.990 -10.435 1.00 98.00 71 LYS A O 1
ATOM 591 N N . VAL A 1 72 ? -0.628 -9.404 -8.937 1.00 98.00 72 VAL A N 1
ATOM 592 C CA . VAL A 1 72 ? -1.730 -8.829 -9.725 1.00 98.00 72 VAL A CA 1
ATOM 593 C C . VAL A 1 72 ? -1.187 -8.252 -11.031 1.00 98.00 72 VAL A C 1
ATOM 595 O O . VAL A 1 72 ? -1.731 -8.542 -12.084 1.00 98.00 72 VAL A O 1
ATOM 598 N N . GLN A 1 73 ? -0.103 -7.480 -10.984 1.00 96.69 73 GLN A N 1
ATOM 599 C CA . GLN A 1 73 ? 0.505 -6.864 -12.170 1.00 96.69 73 GLN A CA 1
ATOM 600 C C . GLN A 1 73 ? 1.205 -7.868 -13.101 1.00 96.69 73 GLN A C 1
ATOM 602 O O . GLN A 1 73 ? 1.353 -7.609 -14.298 1.00 96.69 73 GLN A O 1
ATOM 607 N N . GLU A 1 74 ? 1.642 -9.007 -12.567 1.00 96.56 74 GLU A N 1
ATOM 608 C CA . GLU A 1 74 ? 2.123 -10.152 -13.340 1.00 96.56 74 GLU A CA 1
ATOM 609 C C . GLU A 1 74 ? 0.980 -10.756 -14.164 1.00 96.56 74 GLU A C 1
ATOM 611 O O . GLU A 1 74 ? 1.109 -10.850 -15.381 1.00 96.56 74 GLU A O 1
ATOM 616 N N . HIS A 1 75 ? -0.155 -11.064 -13.523 1.00 97.56 75 HIS A N 1
ATOM 617 C CA . HIS A 1 75 ? -1.324 -11.667 -14.178 1.00 97.56 75 HIS A C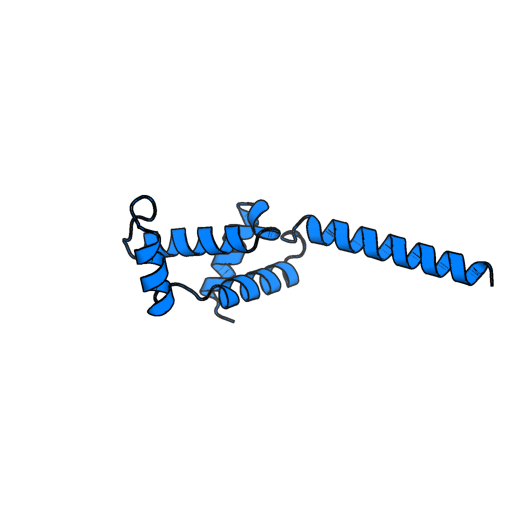A 1
ATOM 618 C C . HIS A 1 75 ? -2.131 -10.684 -15.044 1.00 97.56 75 HIS A C 1
ATOM 620 O O . HIS A 1 75 ? -2.763 -11.093 -16.011 1.00 97.56 75 HIS A O 1
ATOM 626 N N . PHE A 1 76 ? -2.126 -9.393 -14.703 1.00 96.88 76 PHE A N 1
ATOM 627 C CA . PHE A 1 76 ? -2.887 -8.339 -15.378 1.00 96.88 76 PHE A CA 1
ATOM 628 C C . PHE A 1 76 ? -1.939 -7.213 -15.822 1.00 96.88 76 PHE A C 1
ATOM 630 O O . PHE A 1 76 ? -1.802 -6.203 -15.122 1.00 96.88 76 PHE A O 1
ATOM 637 N N . PRO A 1 77 ? -1.259 -7.356 -16.979 1.00 95.31 77 PRO A N 1
ATOM 638 C CA . PRO A 1 77 ? -0.291 -6.369 -17.459 1.00 95.31 77 PRO A CA 1
ATOM 639 C C . PRO A 1 77 ? -0.870 -4.961 -17.649 1.00 95.31 77 PRO A C 1
ATOM 641 O O . PRO A 1 77 ? -0.158 -3.980 -17.457 1.00 95.31 77 PRO A O 1
ATOM 644 N N . ASN A 1 78 ? -2.167 -4.845 -17.945 1.00 94.75 78 ASN A N 1
ATOM 645 C CA . ASN A 1 78 ? -2.890 -3.573 -18.049 1.00 94.75 78 ASN A CA 1
ATOM 646 C C . ASN A 1 78 ? -2.997 -2.804 -16.713 1.00 94.75 78 ASN A C 1
ATOM 648 O O . ASN A 1 78 ? -3.310 -1.615 -16.707 1.00 94.75 78 ASN A O 1
ATOM 652 N N . LEU A 1 79 ? -2.731 -3.463 -15.579 1.00 96.38 79 LEU A N 1
ATOM 653 C CA . LEU A 1 79 ? -2.656 -2.843 -14.251 1.00 96.38 79 LEU A CA 1
ATOM 654 C C . LEU A 1 79 ? -1.221 -2.483 -13.835 1.00 96.38 79 LEU A C 1
ATOM 656 O O . LEU A 1 79 ? -0.996 -2.034 -12.704 1.00 96.38 79 LEU A O 1
ATOM 660 N N . ARG A 1 80 ? -0.232 -2.660 -14.719 1.00 94.75 80 ARG A N 1
ATOM 661 C CA . ARG A 1 80 ? 1.116 -2.124 -14.504 1.00 94.75 80 ARG A CA 1
ATOM 662 C C . ARG A 1 80 ? 1.075 -0.601 -14.568 1.00 94.75 80 ARG A C 1
ATOM 664 O O . ARG A 1 80 ? 0.244 -0.004 -15.250 1.00 94.75 80 ARG A O 1
ATOM 671 N N . GLY A 1 81 ? 1.939 0.025 -13.785 1.00 90.50 81 GLY A N 1
ATOM 672 C CA . GLY A 1 81 ? 2.078 1.471 -13.791 1.00 90.50 81 GLY A CA 1
ATOM 673 C C . GLY A 1 81 ? 2.980 1.969 -14.923 1.00 90.50 81 GLY A C 1
ATOM 674 O O . GLY A 1 81 ? 3.639 1.189 -15.613 1.00 90.50 81 GLY A O 1
ATOM 675 N N . ILE A 1 82 ? 3.011 3.284 -15.111 1.00 90.88 82 ILE A N 1
ATOM 676 C CA . ILE A 1 82 ? 3.719 3.956 -16.210 1.00 90.88 82 ILE A CA 1
ATOM 677 C C . ILE A 1 82 ? 5.236 3.798 -16.049 1.00 90.88 82 ILE A C 1
ATOM 679 O O . ILE A 1 82 ? 5.965 3.683 -17.036 1.00 90.88 82 ILE A O 1
ATOM 683 N N . ILE A 1 83 ? 5.721 3.699 -14.805 1.00 88.62 83 ILE A N 1
ATOM 684 C CA . ILE A 1 83 ? 7.146 3.494 -14.521 1.00 88.62 83 ILE A CA 1
ATOM 685 C C . ILE A 1 83 ? 7.650 2.202 -15.177 1.00 88.62 83 ILE A C 1
ATOM 687 O O . ILE A 1 83 ? 8.783 2.165 -15.658 1.00 88.62 83 ILE A O 1
ATOM 691 N N . HIS A 1 84 ? 6.825 1.152 -15.245 1.00 88.31 84 HIS A N 1
ATOM 692 C CA . HIS A 1 84 ? 7.191 -0.079 -15.947 1.00 88.31 84 HIS A CA 1
ATOM 693 C C . HIS A 1 84 ? 7.446 0.190 -17.436 1.00 88.31 84 HIS A C 1
ATOM 695 O O . HIS A 1 84 ? 8.474 -0.224 -17.969 1.00 88.31 84 HIS A O 1
ATOM 701 N N . THR A 1 85 ? 6.548 0.918 -18.099 1.00 87.62 85 THR A N 1
ATOM 702 C CA . THR A 1 85 ? 6.691 1.289 -19.514 1.00 87.62 85 THR A CA 1
ATOM 703 C C . THR A 1 85 ? 7.959 2.105 -19.752 1.00 87.62 85 THR A C 1
ATOM 705 O O . THR A 1 85 ? 8.742 1.768 -20.638 1.00 87.62 85 THR A O 1
ATOM 708 N N . HIS A 1 86 ? 8.227 3.106 -18.910 1.00 90.69 86 HIS A N 1
ATOM 709 C CA . HIS A 1 86 ? 9.447 3.913 -19.012 1.00 90.69 86 HIS A CA 1
ATOM 710 C C . HIS A 1 86 ? 10.720 3.074 -18.830 1.00 90.69 86 HIS A C 1
ATOM 712 O O . HIS A 1 86 ? 11.703 3.268 -19.546 1.00 90.69 86 HIS A O 1
ATOM 718 N N . ARG A 1 87 ? 10.712 2.101 -17.907 1.00 89.25 87 ARG A N 1
ATOM 719 C CA . ARG A 1 87 ? 11.840 1.170 -17.732 1.00 89.25 87 ARG A CA 1
ATOM 720 C C . ARG A 1 87 ? 12.068 0.319 -18.979 1.00 89.25 87 ARG A C 1
ATOM 722 O O . ARG A 1 87 ? 13.213 0.192 -19.401 1.00 89.25 87 ARG A O 1
ATOM 729 N N . MET A 1 88 ? 11.004 -0.211 -19.582 1.00 89.75 88 MET A N 1
ATOM 730 C CA . MET A 1 88 ? 11.101 -1.006 -20.812 1.00 89.75 88 MET A CA 1
ATOM 731 C C . MET A 1 88 ? 11.646 -0.182 -21.983 1.00 89.75 88 MET A C 1
ATOM 733 O O . MET A 1 88 ? 12.549 -0.632 -22.683 1.00 89.75 88 MET A O 1
ATOM 737 N N . GLN A 1 89 ? 11.164 1.050 -22.159 1.00 91.69 89 GLN A N 1
ATOM 738 C CA . GLN A 1 89 ? 11.666 1.964 -23.191 1.00 91.69 89 GLN A CA 1
ATOM 739 C C . GLN A 1 89 ? 13.156 2.269 -22.998 1.00 91.69 89 GLN A C 1
ATOM 741 O O . GLN A 1 89 ? 13.939 2.163 -23.942 1.00 91.69 89 GLN A O 1
ATOM 746 N N . LYS A 1 90 ? 13.572 2.578 -21.762 1.00 92.44 90 LYS A N 1
ATOM 747 C CA . LYS A 1 90 ? 14.984 2.816 -21.439 1.00 92.44 90 LYS A CA 1
ATOM 748 C C . LYS A 1 90 ? 15.841 1.579 -21.715 1.00 92.44 90 LYS A C 1
ATOM 750 O O . LYS A 1 90 ? 16.924 1.711 -22.276 1.00 92.44 90 LYS A O 1
ATOM 755 N N . GLN A 1 91 ? 15.360 0.388 -21.358 1.00 92.50 91 GLN A N 1
ATOM 756 C CA . GLN A 1 91 ? 16.069 -0.863 -21.620 1.00 92.50 91 GLN A CA 1
ATOM 757 C C . GLN A 1 91 ? 16.255 -1.107 -23.122 1.00 92.50 91 GLN A C 1
ATOM 759 O O . GLN A 1 91 ? 17.347 -1.477 -23.544 1.00 92.50 91 GLN A O 1
ATOM 764 N N . ASN A 1 92 ? 15.219 -0.875 -23.929 1.00 93.31 92 ASN A N 1
ATOM 765 C CA . ASN A 1 92 ? 15.299 -1.038 -25.379 1.00 93.31 92 ASN A CA 1
ATOM 766 C C . ASN A 1 92 ? 16.304 -0.062 -26.002 1.00 93.31 92 ASN A C 1
ATOM 768 O O . ASN A 1 92 ? 17.144 -0.492 -26.785 1.00 93.31 92 ASN A O 1
ATOM 772 N N . LYS A 1 93 ? 16.299 1.206 -25.568 1.00 93.44 93 LYS A N 1
ATOM 773 C CA . LYS A 1 93 ? 17.275 2.209 -26.017 1.00 93.44 93 LYS A CA 1
ATOM 774 C C . LYS A 1 93 ? 18.719 1.809 -25.689 1.00 93.44 93 LYS A C 1
ATOM 776 O O . LYS A 1 93 ? 19.612 1.972 -26.509 1.00 93.44 93 LYS A O 1
ATOM 781 N N . VAL A 1 94 ? 18.959 1.250 -24.501 1.00 92.94 94 VAL A N 1
ATOM 782 C CA . VAL A 1 94 ? 20.294 0.755 -24.121 1.00 92.94 94 VAL A CA 1
ATOM 783 C C . VAL A 1 94 ? 20.720 -0.429 -24.994 1.00 92.94 94 VAL A C 1
ATOM 785 O O . VAL A 1 94 ? 21.861 -0.465 -25.440 1.00 92.94 94 VAL A O 1
ATOM 788 N N .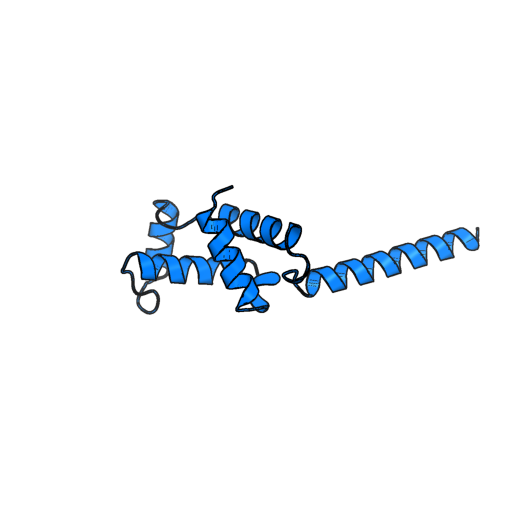 LYS A 1 95 ? 19.815 -1.375 -25.281 1.00 91.69 95 LYS A N 1
ATOM 789 C CA . LYS A 1 95 ? 20.107 -2.516 -26.167 1.00 91.69 95 LYS A CA 1
ATOM 790 C C . LYS A 1 95 ? 20.461 -2.073 -27.587 1.00 91.69 95 LYS A C 1
ATOM 792 O O . LYS A 1 95 ? 21.388 -2.616 -28.175 1.00 91.69 95 LYS A O 1
ATOM 797 N N . GLU A 1 96 ? 19.733 -1.095 -28.116 1.00 92.25 96 GLU A N 1
ATOM 798 C CA . GLU A 1 96 ? 20.003 -0.507 -29.428 1.00 92.25 96 GLU A CA 1
ATOM 799 C C . GLU A 1 96 ? 21.383 0.159 -29.468 1.00 92.25 96 GLU A C 1
ATOM 801 O O . GLU A 1 96 ? 22.178 -0.134 -30.356 1.00 92.25 96 GLU A O 1
ATOM 806 N N . ASN A 1 97 ? 21.717 0.954 -28.447 1.00 91.69 97 ASN A N 1
ATOM 807 C CA . ASN A 1 97 ? 23.036 1.577 -28.335 1.00 91.69 97 ASN A CA 1
ATOM 808 C C . ASN A 1 97 ? 24.172 0.540 -28.306 1.00 91.69 97 ASN A C 1
ATOM 810 O O . ASN A 1 97 ? 25.164 0.719 -29.003 1.00 91.69 97 ASN A O 1
ATOM 814 N N . ILE A 1 98 ? 24.026 -0.547 -27.536 1.00 92.00 98 ILE A N 1
ATOM 815 C CA . ILE A 1 98 ? 25.029 -1.627 -27.476 1.00 92.00 98 ILE A CA 1
ATOM 816 C C . ILE A 1 98 ? 25.188 -2.300 -28.845 1.00 92.00 98 ILE A C 1
ATOM 818 O O . ILE A 1 98 ? 26.308 -2.508 -29.297 1.00 92.00 98 ILE A O 1
ATOM 822 N N . ARG A 1 99 ? 24.079 -2.614 -29.531 1.00 88.06 99 ARG A N 1
ATOM 823 C CA . ARG A 1 99 ? 24.126 -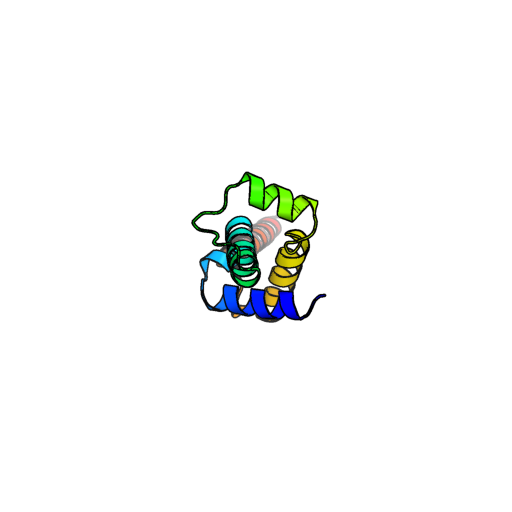3.218 -30.871 1.00 88.06 99 ARG A CA 1
ATOM 824 C C . ARG A 1 99 ? 24.839 -2.314 -31.876 1.00 88.06 99 ARG A C 1
ATOM 826 O O . ARG A 1 99 ? 25.591 -2.820 -32.699 1.00 88.06 99 ARG A O 1
ATOM 833 N N . ASN A 1 100 ? 24.593 -1.007 -31.803 1.00 88.69 100 ASN A N 1
ATOM 834 C CA . ASN A 1 100 ? 25.230 -0.038 -32.684 1.00 88.69 100 ASN A CA 1
ATOM 835 C C . ASN A 1 100 ? 26.731 0.072 -32.402 1.00 88.69 100 ASN A C 1
ATOM 837 O O . ASN A 1 100 ? 27.490 0.110 -33.355 1.00 88.69 100 ASN A O 1
ATOM 841 N N . LEU A 1 101 ? 27.167 0.069 -31.136 1.00 84.81 101 LEU A N 1
ATOM 842 C CA . LEU A 1 101 ? 28.593 0.093 -30.776 1.00 84.81 101 LEU A CA 1
ATOM 843 C C . LEU A 1 101 ? 29.351 -1.119 -31.337 1.00 84.81 101 LEU A C 1
ATOM 845 O O . LEU A 1 101 ? 30.378 -0.939 -31.978 1.00 84.81 101 LEU A O 1
ATOM 849 N N . ASN A 1 102 ? 28.788 -2.321 -31.198 1.00 75.62 102 ASN A N 1
ATOM 850 C CA . ASN A 1 102 ? 29.393 -3.557 -31.708 1.00 75.62 102 ASN A CA 1
ATOM 851 C C . ASN A 1 102 ? 29.447 -3.641 -33.248 1.00 75.62 102 ASN A C 1
ATOM 853 O O . ASN A 1 102 ? 29.994 -4.599 -33.777 1.00 75.62 102 ASN A O 1
ATOM 857 N N . HIS A 1 103 ? 28.805 -2.721 -33.978 1.00 65.44 103 HIS A N 1
ATOM 858 C CA . HIS A 1 103 ? 28.841 -2.691 -35.444 1.00 65.44 103 HIS A CA 1
ATOM 859 C C . HIS A 1 103 ? 30.015 -1.866 -35.999 1.00 65.44 103 HIS A C 1
ATOM 861 O O . HIS A 1 103 ? 30.287 -1.938 -37.194 1.00 65.44 103 HIS A O 1
ATOM 867 N N . TRP A 1 104 ? 30.688 -1.079 -35.153 1.00 56.16 104 TRP A N 1
ATOM 868 C CA . TRP A 1 104 ? 31.825 -0.229 -35.532 1.00 56.16 104 TRP A CA 1
ATOM 869 C C . TRP A 1 104 ? 33.185 -0.776 -35.057 1.00 56.16 104 TRP A C 1
ATOM 871 O O . TRP A 1 104 ? 34.197 -0.107 -35.261 1.00 56.16 104 TRP A O 1
ATOM 881 N N . GLU A 1 105 ? 33.199 -1.961 -34.439 1.00 51.84 105 GLU A N 1
ATOM 882 C CA . GLU A 1 105 ? 34.387 -2.772 -34.111 1.00 51.84 105 GLU A CA 1
ATOM 883 C C . GLU A 1 105 ? 34.528 -3.930 -35.108 1.00 51.84 105 GLU A C 1
ATOM 885 O O . GLU A 1 105 ? 35.680 -4.230 -35.494 1.00 51.84 105 GLU A O 1
#

Radius of gyration: 18.96 Å; chains: 1; bounding box: 49×26×53 Å